Protein AF-A0A0Q7WE38-F1 (afdb_monomer)

Structure (mmCIF, N/CA/C/O backbone):
data_AF-A0A0Q7WE38-F1
#
_entry.id   AF-A0A0Q7WE38-F1
#
loop_
_atom_site.group_PDB
_atom_site.id
_atom_site.type_symbol
_atom_site.label_atom_id
_atom_site.label_alt_id
_atom_site.label_comp_id
_atom_site.label_asym_id
_atom_site.label_entity_id
_atom_site.label_seq_id
_atom_site.pdbx_PDB_ins_code
_atom_site.Cartn_x
_atom_site.Cartn_y
_atom_site.Cartn_z
_atom_site.occupancy
_atom_site.B_iso_or_equiv
_atom_site.auth_seq_id
_atom_site.auth_comp_id
_atom_site.auth_asym_id
_atom_site.auth_atom_id
_atom_site.pdbx_PDB_model_num
ATOM 1 N N . MET A 1 1 ? -11.292 15.212 -35.150 1.00 56.31 1 MET A N 1
ATOM 2 C CA . MET A 1 1 ? -10.177 14.355 -34.680 1.00 56.31 1 MET A CA 1
ATOM 3 C C . MET A 1 1 ? -9.883 14.511 -33.182 1.00 56.31 1 MET A C 1
ATOM 5 O O . MET A 1 1 ? -9.471 13.535 -32.573 1.00 56.31 1 MET A O 1
ATOM 9 N N . GLU A 1 2 ? -10.177 15.654 -32.550 1.00 58.28 2 GLU A N 1
ATOM 10 C CA . GLU A 1 2 ? -9.870 15.908 -31.124 1.00 58.28 2 GLU A CA 1
ATOM 11 C C . GLU A 1 2 ? -10.566 14.972 -30.113 1.00 58.28 2 GLU A C 1
ATOM 13 O O . GLU A 1 2 ? -9.962 14.587 -29.112 1.00 58.28 2 GLU A O 1
ATOM 18 N N . GLY A 1 3 ? -11.802 14.534 -30.377 1.00 64.12 3 GLY A N 1
ATOM 19 C CA . GLY A 1 3 ? -12.529 13.629 -29.471 1.00 64.12 3 GLY A CA 1
ATOM 20 C C . GLY A 1 3 ? -11.894 12.237 -29.333 1.00 64.12 3 GLY A C 1
ATOM 21 O O . GLY A 1 3 ? -11.953 11.627 -28.267 1.00 64.12 3 GLY A O 1
ATOM 22 N N . PHE A 1 4 ? -11.220 11.752 -30.381 1.00 69.38 4 PHE A N 1
ATOM 23 C CA . PHE A 1 4 ? -10.562 10.443 -30.365 1.00 69.38 4 PHE A CA 1
ATOM 24 C C . PHE A 1 4 ? -9.266 10.479 -29.543 1.00 69.38 4 PHE A C 1
ATOM 26 O O . PHE A 1 4 ? -8.984 9.565 -28.769 1.00 69.38 4 PHE A O 1
ATOM 33 N N . GLU A 1 5 ? -8.509 11.575 -29.631 1.00 72.88 5 GLU A N 1
ATOM 34 C CA . GLU A 1 5 ? -7.311 11.782 -28.813 1.00 72.88 5 GLU A CA 1
ATOM 35 C C . GLU A 1 5 ? -7.632 11.992 -27.330 1.00 72.88 5 GLU A C 1
ATOM 37 O O . GLU A 1 5 ? -6.877 11.547 -26.459 1.00 72.88 5 GLU A O 1
ATOM 42 N N . GLN A 1 6 ? -8.744 12.667 -27.027 1.00 71.44 6 GLN A N 1
ATOM 43 C CA . GLN A 1 6 ? -9.239 12.815 -25.657 1.00 71.44 6 GLN A CA 1
ATOM 44 C C . GLN A 1 6 ? -9.708 11.466 -25.093 1.00 71.44 6 GLN A C 1
ATOM 46 O O . GLN A 1 6 ? -9.318 11.103 -23.980 1.00 71.44 6 GLN A O 1
ATOM 51 N N . GLY A 1 7 ? -10.444 10.673 -25.880 1.00 71.62 7 GLY A N 1
ATOM 52 C CA . GLY A 1 7 ? -10.849 9.315 -25.505 1.00 71.62 7 GLY A CA 1
ATOM 53 C C . GLY A 1 7 ? -9.656 8.383 -25.263 1.00 71.62 7 GLY A C 1
ATOM 54 O O . GLY A 1 7 ? -9.593 7.695 -24.242 1.00 71.62 7 GLY A O 1
ATOM 55 N N . ALA A 1 8 ? -8.646 8.422 -26.136 1.00 76.75 8 ALA A N 1
ATOM 56 C CA . ALA A 1 8 ? -7.422 7.635 -25.982 1.00 76.75 8 ALA A CA 1
ATOM 57 C C . ALA A 1 8 ? -6.604 8.034 -24.740 1.00 76.75 8 ALA A C 1
ATOM 59 O O . ALA A 1 8 ? -5.952 7.182 -24.127 1.00 76.75 8 ALA A O 1
ATOM 60 N N . ARG A 1 9 ? -6.625 9.318 -24.354 1.00 77.38 9 ARG A N 1
ATOM 61 C CA . ARG A 1 9 ? -6.000 9.808 -23.114 1.00 77.38 9 ARG A CA 1
ATOM 62 C C . ARG A 1 9 ? -6.748 9.329 -21.873 1.00 77.38 9 ARG A C 1
ATOM 64 O O . ARG A 1 9 ? -6.110 8.797 -20.967 1.00 77.38 9 ARG A O 1
ATOM 71 N N . GLN A 1 10 ? -8.076 9.444 -21.847 1.00 81.19 10 GLN A N 1
ATOM 72 C CA . GLN A 1 10 ? -8.887 8.965 -20.721 1.00 81.19 10 GLN A CA 1
ATOM 73 C C . GLN A 1 10 ? -8.762 7.452 -20.521 1.00 81.19 10 GLN A C 1
ATOM 75 O O . GLN A 1 10 ? -8.602 6.989 -19.391 1.00 81.19 10 GLN A O 1
ATOM 80 N N . PHE A 1 11 ? -8.765 6.677 -21.608 1.00 76.88 11 PHE A N 1
ATOM 81 C CA . PHE A 1 11 ? -8.586 5.229 -21.533 1.00 76.88 11 PHE A CA 1
ATOM 82 C C . PHE A 1 11 ? -7.217 4.850 -20.954 1.00 76.88 11 PHE A C 1
ATOM 84 O O . PHE A 1 11 ? -7.139 4.020 -20.047 1.00 76.88 11 PHE A O 1
ATOM 91 N N . ARG A 1 12 ? -6.139 5.497 -21.423 1.00 75.81 12 ARG A N 1
ATOM 92 C CA . ARG A 1 12 ? -4.787 5.293 -20.879 1.00 75.81 12 ARG A CA 1
ATOM 93 C C . ARG A 1 12 ? -4.700 5.662 -19.402 1.00 75.81 12 ARG A C 1
ATOM 95 O O . ARG A 1 12 ? -4.143 4.887 -18.634 1.00 75.81 12 ARG A O 1
ATOM 102 N N . ALA A 1 13 ? -5.288 6.786 -18.995 1.00 78.19 13 ALA A N 1
ATOM 103 C CA . ALA A 1 13 ? -5.314 7.200 -17.594 1.00 78.19 13 ALA A CA 1
ATOM 104 C C . ALA A 1 13 ? -6.050 6.178 -16.711 1.00 78.19 13 ALA A C 1
ATOM 106 O O . ALA A 1 13 ? -5.547 5.793 -15.657 1.00 78.19 13 ALA A O 1
ATOM 107 N N . ARG A 1 14 ? -7.201 5.670 -17.170 1.00 77.94 14 ARG A N 1
ATOM 108 C CA . ARG A 1 14 ? -7.958 4.630 -16.462 1.00 77.94 14 ARG A CA 1
ATOM 109 C C . ARG A 1 14 ? -7.176 3.321 -16.361 1.00 77.94 14 ARG A C 1
ATOM 111 O O . ARG A 1 14 ? -7.110 2.738 -15.284 1.00 77.94 14 ARG A O 1
ATOM 118 N N . LYS A 1 15 ? -6.551 2.875 -17.454 1.00 81.00 15 LYS A N 1
ATOM 119 C CA . LYS A 1 15 ? -5.720 1.663 -17.454 1.00 81.00 15 LYS A CA 1
ATOM 120 C C . LYS A 1 15 ? -4.505 1.795 -16.546 1.00 81.00 15 LYS A C 1
ATOM 122 O O . LYS A 1 15 ? -4.183 0.851 -15.832 1.00 81.00 15 LYS A O 1
ATOM 127 N N . GLN A 1 16 ? -3.878 2.966 -16.525 1.00 74.44 16 GLN A N 1
ATOM 128 C CA . GLN A 1 16 ? -2.775 3.251 -15.616 1.00 74.44 16 GLN A CA 1
ATOM 129 C C . GLN A 1 16 ? -3.235 3.186 -14.154 1.00 74.44 16 GLN A C 1
ATOM 131 O O . GLN A 1 16 ? -2.600 2.510 -13.352 1.00 74.44 16 GLN A O 1
ATOM 136 N N . ALA A 1 17 ? -4.388 3.778 -13.829 1.00 74.62 17 ALA A N 1
ATOM 137 C CA . ALA A 1 17 ? -4.962 3.710 -12.487 1.00 74.62 17 ALA A CA 1
ATOM 138 C C . ALA A 1 17 ? -5.308 2.269 -12.057 1.00 74.62 17 ALA A C 1
ATOM 140 O O . ALA A 1 17 ? -5.068 1.901 -10.908 1.00 74.62 17 ALA A O 1
ATOM 141 N N . GLU A 1 18 ? -5.833 1.438 -12.966 1.00 75.00 18 GLU A N 1
ATOM 142 C CA . GLU A 1 18 ? -6.093 0.010 -12.716 1.00 75.00 18 GLU A CA 1
ATOM 143 C C . GLU A 1 18 ? -4.793 -0.757 -12.418 1.00 75.00 18 GLU A C 1
ATOM 145 O O . GLU A 1 18 ? -4.726 -1.521 -11.451 1.00 75.00 18 GLU A O 1
ATOM 150 N N . ILE A 1 19 ? -3.740 -0.521 -13.207 1.00 76.81 19 ILE A N 1
ATOM 151 C CA . ILE A 1 19 ? -2.422 -1.141 -13.014 1.00 76.81 19 ILE A CA 1
ATOM 152 C C . ILE A 1 19 ? -1.798 -0.695 -11.688 1.00 76.81 19 ILE A C 1
ATOM 154 O O . ILE A 1 19 ? -1.273 -1.525 -10.945 1.00 76.81 19 ILE A O 1
ATOM 158 N N . ASP A 1 20 ? -1.867 0.595 -11.368 1.00 71.75 20 ASP A N 1
ATOM 159 C CA . ASP A 1 20 ? -1.308 1.135 -10.131 1.00 71.75 20 ASP A CA 1
ATOM 160 C C . ASP A 1 20 ? -2.060 0.610 -8.907 1.00 71.75 20 ASP A C 1
ATOM 162 O O . ASP A 1 20 ? -1.433 0.219 -7.923 1.00 71.75 20 ASP A O 1
ATOM 166 N N . HIS A 1 21 ? -3.386 0.479 -8.991 1.00 73.31 21 HIS A N 1
ATOM 167 C CA . HIS A 1 21 ? -4.188 -0.162 -7.951 1.00 73.31 21 HIS A CA 1
ATOM 168 C C . HIS A 1 21 ? -3.763 -1.623 -7.736 1.00 73.31 21 HIS A C 1
ATOM 170 O O . HIS A 1 21 ? -3.524 -2.036 -6.599 1.00 73.31 21 HIS A O 1
ATOM 176 N N . ALA A 1 22 ? -3.624 -2.407 -8.809 1.00 72.56 22 ALA A N 1
ATOM 177 C CA . ALA A 1 22 ? -3.200 -3.803 -8.716 1.00 72.56 22 ALA A CA 1
ATOM 178 C C . ALA A 1 22 ? -1.791 -3.935 -8.108 1.00 72.56 22 ALA A C 1
ATOM 180 O O . ALA A 1 22 ? -1.566 -4.770 -7.230 1.00 72.56 22 ALA A O 1
ATOM 181 N N . ARG A 1 23 ? -0.856 -3.063 -8.510 1.00 72.12 23 ARG A N 1
ATOM 182 C CA . ARG A 1 23 ? 0.503 -2.992 -7.950 1.00 72.12 23 ARG A CA 1
ATOM 183 C C . ARG A 1 23 ? 0.500 -2.635 -6.467 1.00 72.12 23 ARG A C 1
ATOM 185 O O . ARG A 1 23 ? 1.237 -3.254 -5.706 1.00 72.12 23 ARG A O 1
ATOM 192 N N . GLN A 1 24 ? -0.330 -1.681 -6.047 1.00 67.25 24 GLN A N 1
ATOM 193 C CA . GLN A 1 24 ? -0.473 -1.299 -4.639 1.00 67.25 24 GLN A CA 1
ATOM 194 C C . GLN A 1 24 ? -0.984 -2.464 -3.787 1.00 67.25 24 GLN A C 1
ATOM 196 O O . GLN A 1 24 ? -0.404 -2.743 -2.737 1.00 67.25 24 GLN A O 1
ATOM 201 N N . MET A 1 25 ? -2.013 -3.186 -4.249 1.00 71.00 25 MET A N 1
ATOM 202 C CA . MET A 1 25 ? -2.515 -4.371 -3.540 1.00 71.00 25 MET A CA 1
ATOM 203 C C . MET A 1 25 ? -1.453 -5.468 -3.443 1.00 71.00 25 MET A C 1
ATOM 205 O O . MET A 1 25 ? -1.222 -6.010 -2.363 1.00 71.00 25 MET A O 1
ATOM 209 N N . ALA A 1 26 ? -0.759 -5.757 -4.548 1.00 66.19 26 ALA A N 1
ATOM 210 C CA . ALA A 1 26 ? 0.313 -6.745 -4.567 1.00 66.19 26 ALA A CA 1
ATOM 211 C C . ALA A 1 26 ? 1.461 -6.348 -3.629 1.00 66.19 26 ALA A C 1
ATOM 213 O O . ALA A 1 26 ? 1.931 -7.173 -2.852 1.00 66.19 26 ALA A O 1
ATOM 214 N N . ALA A 1 27 ? 1.882 -5.083 -3.631 1.00 64.50 27 ALA A N 1
ATOM 215 C CA . ALA A 1 27 ? 2.932 -4.598 -2.743 1.00 64.50 27 ALA A CA 1
ATOM 216 C C . ALA A 1 27 ? 2.525 -4.657 -1.268 1.00 64.50 27 ALA A C 1
ATOM 218 O O . ALA A 1 27 ? 3.338 -5.043 -0.431 1.00 64.50 27 ALA A O 1
ATOM 219 N N . MET A 1 28 ? 1.276 -4.323 -0.936 1.00 64.00 28 MET A N 1
ATOM 220 C CA . MET A 1 28 ? 0.766 -4.439 0.431 1.00 64.00 28 MET A CA 1
ATOM 221 C C . MET A 1 28 ? 0.746 -5.901 0.899 1.00 64.00 28 MET A C 1
ATOM 223 O O . MET A 1 28 ? 1.238 -6.210 1.989 1.00 64.00 28 MET A O 1
ATOM 227 N N . SER A 1 29 ? 0.274 -6.807 0.041 1.00 68.56 29 SER A N 1
ATOM 228 C CA . SER A 1 29 ? 0.276 -8.245 0.308 1.00 68.56 29 SER A CA 1
ATOM 229 C C . SER A 1 29 ? 1.701 -8.786 0.465 1.00 68.56 29 SER A C 1
ATOM 231 O O . SER A 1 29 ? 2.001 -9.461 1.443 1.00 68.56 29 SER A O 1
ATOM 233 N N . LEU A 1 30 ? 2.617 -8.453 -0.446 1.00 56.78 30 LEU A N 1
ATOM 234 C CA . LEU A 1 30 ? 3.983 -8.989 -0.459 1.00 56.78 30 LEU A CA 1
ATOM 235 C C . LEU A 1 30 ? 4.879 -8.389 0.633 1.00 56.78 30 LEU A C 1
ATOM 237 O O . LEU A 1 30 ? 5.704 -9.089 1.214 1.00 56.78 30 LEU A O 1
ATOM 241 N N . ALA A 1 31 ? 4.750 -7.093 0.921 1.00 62.06 31 ALA A N 1
ATOM 242 C CA . ALA A 1 31 ? 5.632 -6.408 1.864 1.00 62.06 31 ALA A CA 1
ATOM 243 C C . ALA A 1 31 ? 5.115 -6.437 3.307 1.00 62.06 31 ALA A C 1
ATOM 245 O O . ALA A 1 31 ? 5.913 -6.348 4.244 1.00 62.06 31 ALA A O 1
ATOM 246 N N . CYS A 1 32 ? 3.797 -6.528 3.499 1.00 59.94 32 CYS A N 1
ATOM 247 C CA . CYS A 1 32 ? 3.180 -6.486 4.823 1.00 59.94 32 CYS A CA 1
ATOM 248 C C . CYS A 1 32 ? 2.359 -7.733 5.170 1.00 59.94 32 CYS A C 1
ATOM 250 O O . CYS A 1 32 ? 2.052 -7.900 6.352 1.00 59.94 32 CYS A O 1
ATOM 252 N N . GLY A 1 33 ? 2.038 -8.600 4.202 1.00 63.47 33 GLY A N 1
ATOM 253 C CA . GLY A 1 33 ? 1.124 -9.729 4.406 1.00 63.47 33 GLY A CA 1
ATOM 254 C C . GLY A 1 33 ? -0.318 -9.281 4.647 1.00 63.47 33 GLY A C 1
ATOM 255 O O . GLY A 1 33 ? -1.049 -9.967 5.353 1.00 63.47 33 GLY A O 1
ATOM 256 N N . LEU A 1 34 ? -0.698 -8.091 4.164 1.00 65.94 34 LEU A N 1
ATOM 257 C CA . LEU A 1 34 ? -1.987 -7.465 4.460 1.00 65.94 34 LEU A CA 1
ATOM 258 C C . LEU A 1 34 ? -2.802 -7.272 3.181 1.00 65.94 34 LEU A C 1
ATOM 260 O O . LEU A 1 34 ? -2.296 -6.741 2.194 1.00 65.94 34 LEU A O 1
ATOM 264 N N . ASP A 1 35 ? -4.075 -7.656 3.237 1.00 67.62 35 ASP A N 1
ATOM 265 C CA . ASP A 1 35 ? -5.068 -7.344 2.210 1.00 67.62 35 ASP A CA 1
ATOM 266 C C . ASP A 1 35 ? -5.669 -5.954 2.472 1.00 67.62 35 ASP A C 1
ATOM 268 O O . ASP A 1 35 ? -6.239 -5.698 3.536 1.00 67.62 35 ASP A O 1
ATOM 272 N N . MET A 1 36 ? -5.569 -5.056 1.489 1.00 63.44 36 MET A N 1
ATOM 273 C CA . MET A 1 36 ? -6.129 -3.704 1.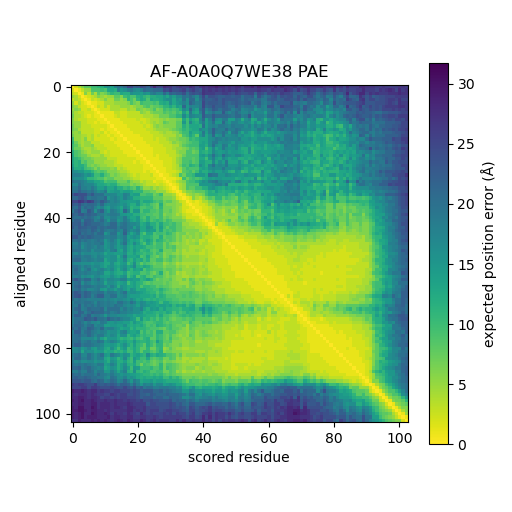561 1.00 63.44 36 MET A CA 1
ATOM 274 C C . MET A 1 36 ? -7.636 -3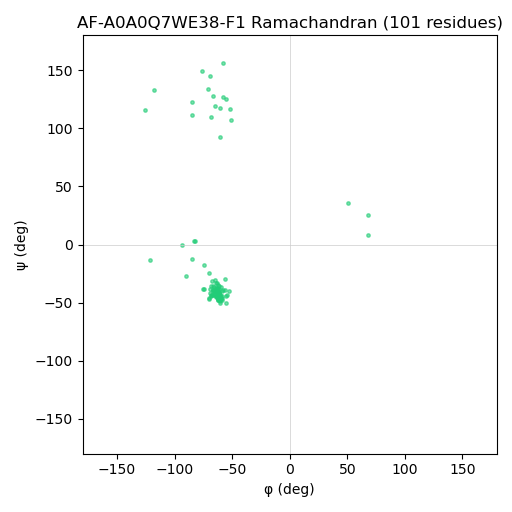.737 1.847 1.00 63.44 36 MET A C 1
ATOM 276 O O . MET A 1 36 ? -8.128 -2.952 2.657 1.00 63.44 36 MET A O 1
ATOM 280 N N . ALA A 1 37 ? -8.378 -4.675 1.253 1.00 66.12 37 ALA A N 1
ATOM 281 C CA . ALA A 1 37 ? -9.814 -4.794 1.488 1.00 66.12 37 ALA A CA 1
ATOM 282 C C . ALA A 1 37 ? -10.131 -5.241 2.925 1.00 66.12 37 ALA A C 1
ATOM 284 O O . ALA A 1 37 ? -11.154 -4.848 3.486 1.00 66.12 37 ALA A O 1
ATOM 285 N N . ALA A 1 38 ? -9.264 -6.043 3.546 1.00 68.88 38 ALA A N 1
ATOM 286 C CA . ALA A 1 38 ? -9.379 -6.393 4.959 1.00 68.88 38 ALA A CA 1
ATOM 287 C C . ALA A 1 38 ? -9.074 -5.186 5.861 1.00 68.88 38 ALA A C 1
ATOM 289 O O . ALA A 1 38 ? -9.863 -4.866 6.744 1.00 68.88 38 ALA A O 1
ATOM 290 N N . VAL A 1 39 ? -8.000 -4.440 5.583 1.00 68.19 39 VAL A N 1
ATOM 291 C CA . VAL A 1 39 ? -7.609 -3.261 6.381 1.00 68.19 39 VAL A CA 1
ATOM 292 C C . VAL A 1 39 ? -8.658 -2.146 6.344 1.00 68.19 39 VAL A C 1
ATOM 294 O O . VAL A 1 39 ? -8.838 -1.436 7.331 1.00 68.19 39 VAL A O 1
ATOM 297 N N . LEU A 1 40 ? -9.366 -1.978 5.226 1.00 68.38 40 LEU A N 1
ATOM 298 C CA . LEU A 1 40 ? -10.438 -0.983 5.114 1.00 68.38 40 LEU A CA 1
ATOM 299 C C . LEU A 1 40 ? -11.683 -1.327 5.939 1.00 68.38 40 LEU A C 1
ATOM 301 O O . LEU A 1 40 ? -12.419 -0.415 6.308 1.00 68.38 40 LEU A O 1
ATOM 305 N N . ARG A 1 41 ? -11.905 -2.612 6.232 1.00 74.81 41 ARG A N 1
ATOM 306 C CA . ARG A 1 41 ? -13.032 -3.099 7.043 1.00 74.81 41 ARG A CA 1
ATOM 307 C C . ARG A 1 41 ? -12.755 -3.053 8.547 1.00 74.81 41 ARG A C 1
ATOM 309 O O . ARG A 1 41 ? -13.681 -3.200 9.337 1.00 74.81 41 ARG A O 1
ATOM 316 N N . GLU A 1 42 ? -11.504 -2.839 8.941 1.00 73.19 42 GLU A N 1
ATOM 317 C CA . GLU A 1 42 ? -11.090 -2.788 10.341 1.00 73.19 42 GLU A CA 1
ATOM 318 C C . GLU A 1 42 ? -11.488 -1.466 11.035 1.00 73.19 42 GLU A C 1
ATOM 320 O O . GLU A 1 42 ? -11.480 -0.401 10.403 1.00 73.19 42 GLU A O 1
ATOM 325 N N . PRO A 1 43 ? -11.758 -1.485 12.355 1.00 75.50 43 PRO A N 1
ATOM 326 C CA . PRO A 1 43 ? -11.980 -0.278 13.149 1.00 75.50 43 PRO A CA 1
ATOM 327 C C . PRO A 1 43 ? -10.787 0.690 13.105 1.00 75.50 43 PRO A C 1
ATOM 329 O O . PRO A 1 43 ? -9.635 0.292 12.906 1.00 75.50 43 PRO A O 1
ATOM 332 N N . ALA A 1 44 ? -11.044 1.977 13.359 1.00 71.31 44 ALA A N 1
ATOM 333 C CA . ALA A 1 44 ? -10.032 3.037 13.29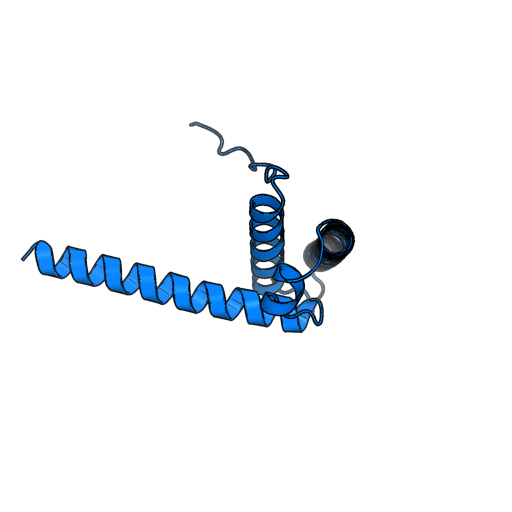4 1.00 71.31 44 ALA A CA 1
ATOM 334 C C . ALA A 1 44 ? -8.770 2.739 14.137 1.00 71.31 44 ALA A C 1
ATOM 336 O O . ALA A 1 44 ? -7.650 2.951 13.673 1.00 71.31 44 ALA A O 1
ATOM 337 N N . GLU A 1 45 ? -8.921 2.165 15.332 1.00 74.38 45 GLU A N 1
ATOM 338 C CA . GLU A 1 45 ? -7.793 1.801 16.203 1.00 74.38 45 GLU A CA 1
ATOM 339 C C . GLU A 1 45 ? -6.894 0.701 15.613 1.00 74.38 45 GLU A C 1
ATOM 341 O O . GLU A 1 45 ? -5.662 0.779 15.690 1.00 74.38 45 GLU A O 1
ATOM 346 N N . SER A 1 46 ? -7.491 -0.313 14.978 1.00 73.94 46 SER A N 1
ATOM 347 C CA . SER A 1 46 ? -6.758 -1.355 14.248 1.00 73.94 46 SER A CA 1
ATOM 348 C C . SER A 1 46 ? -5.983 -0.759 13.070 1.00 73.94 46 SER A C 1
ATOM 350 O O . SER A 1 46 ? -4.829 -1.129 12.830 1.00 73.94 46 SER A O 1
ATOM 352 N N . ARG A 1 47 ? -6.564 0.234 12.386 1.00 74.88 47 ARG A N 1
ATOM 353 C CA . ARG A 1 47 ? -5.932 0.925 11.251 1.00 74.88 47 ARG A CA 1
ATOM 354 C C . ARG A 1 47 ? -4.709 1.741 11.675 1.00 74.88 47 ARG A C 1
ATOM 356 O O . ARG A 1 47 ? -3.702 1.712 10.970 1.00 74.88 47 ARG A O 1
ATOM 363 N N . ILE A 1 48 ? -4.718 2.363 12.858 1.00 78.94 48 ILE A N 1
ATOM 364 C CA . ILE A 1 48 ? -3.541 3.070 13.406 1.00 78.94 48 ILE A CA 1
ATOM 365 C C . ILE A 1 48 ? -2.356 2.114 13.624 1.00 78.94 48 ILE A C 1
ATOM 367 O O . ILE A 1 48 ? -1.211 2.452 13.309 1.00 78.94 48 ILE A O 1
ATOM 371 N N . ARG A 1 49 ? -2.598 0.895 14.129 1.00 81.88 49 ARG A N 1
ATOM 372 C CA . ARG A 1 49 ? -1.528 -0.109 14.298 1.00 81.88 49 ARG A CA 1
ATOM 373 C C . ARG A 1 49 ? -0.921 -0.518 12.955 1.00 81.88 49 ARG A C 1
ATOM 375 O O . ARG A 1 49 ? 0.295 -0.690 12.852 1.00 81.88 49 ARG A O 1
ATOM 382 N N . ILE A 1 50 ? -1.759 -0.632 11.928 1.00 79.81 50 ILE A N 1
ATOM 383 C CA . ILE A 1 50 ? -1.344 -0.976 10.566 1.00 79.81 50 ILE A CA 1
ATOM 384 C C . ILE A 1 50 ? -0.528 0.159 9.934 1.00 79.81 50 ILE A C 1
ATOM 386 O O . ILE A 1 50 ? 0.537 -0.111 9.379 1.00 79.81 50 ILE A O 1
ATOM 390 N N . LEU A 1 51 ? -0.950 1.417 10.101 1.00 82.19 51 LEU A N 1
ATOM 391 C CA . LEU A 1 51 ? -0.197 2.603 9.669 1.00 82.19 51 LEU A CA 1
ATOM 392 C C . LEU A 1 51 ? 1.223 2.618 10.257 1.00 82.19 51 LEU A C 1
ATOM 394 O O . LEU A 1 51 ? 2.202 2.698 9.517 1.00 82.19 51 LEU A O 1
ATOM 398 N N . ARG A 1 52 ? 1.358 2.421 11.575 1.00 84.81 52 ARG A N 1
ATOM 399 C CA . ARG A 1 52 ? 2.673 2.356 12.244 1.00 84.81 52 ARG A CA 1
ATOM 400 C C . ARG A 1 52 ? 3.538 1.201 11.738 1.00 84.81 52 ARG A C 1
ATOM 402 O O . ARG A 1 52 ? 4.763 1.313 11.666 1.00 84.81 52 ARG A O 1
ATOM 409 N N . ARG A 1 53 ? 2.927 0.059 11.404 1.00 84.19 53 ARG A N 1
ATOM 410 C CA . ARG A 1 53 ? 3.648 -1.083 10.823 1.00 84.19 53 ARG A CA 1
ATOM 411 C C . ARG A 1 53 ? 4.169 -0.745 9.425 1.00 84.19 53 ARG A C 1
ATOM 413 O O . ARG A 1 53 ? 5.328 -1.053 9.149 1.00 84.19 53 ARG A O 1
ATOM 420 N N . LEU A 1 54 ? 3.357 -0.094 8.590 1.00 84.12 54 LEU A N 1
ATOM 421 C CA . LEU A 1 54 ? 3.742 0.362 7.251 1.00 84.12 54 LEU A CA 1
ATOM 422 C C . LEU A 1 54 ? 4.912 1.348 7.301 1.00 84.12 54 LEU A C 1
ATOM 424 O O . LEU A 1 54 ? 5.897 1.144 6.597 1.00 84.12 54 LEU A O 1
ATOM 428 N N . GLU A 1 55 ? 4.865 2.341 8.190 1.00 87.88 55 GLU A N 1
ATOM 429 C CA . GLU A 1 55 ? 5.954 3.313 8.380 1.00 87.88 55 GLU A CA 1
ATOM 430 C C . GLU A 1 55 ? 7.293 2.625 8.687 1.00 87.88 55 GLU A C 1
ATOM 432 O O . GLU A 1 55 ? 8.313 2.922 8.064 1.00 87.88 55 GLU A O 1
ATOM 437 N N . ARG A 1 56 ? 7.294 1.623 9.577 1.00 89.38 56 ARG A N 1
ATOM 438 C CA . ARG A 1 56 ? 8.504 0.844 9.896 1.00 89.38 56 ARG A CA 1
ATOM 439 C C . ARG A 1 56 ? 9.011 0.021 8.712 1.00 89.38 56 ARG A C 1
ATOM 441 O O . ARG A 1 56 ? 10.217 -0.160 8.569 1.00 89.38 56 ARG A O 1
ATOM 448 N N . VAL A 1 57 ? 8.116 -0.530 7.889 1.00 86.31 57 VAL A N 1
ATOM 449 C CA . VAL A 1 57 ? 8.508 -1.290 6.689 1.00 86.31 57 VAL A CA 1
ATOM 450 C C . VAL A 1 57 ? 9.133 -0.353 5.656 1.00 86.31 57 VAL A C 1
ATOM 452 O O . VAL A 1 57 ? 10.194 -0.680 5.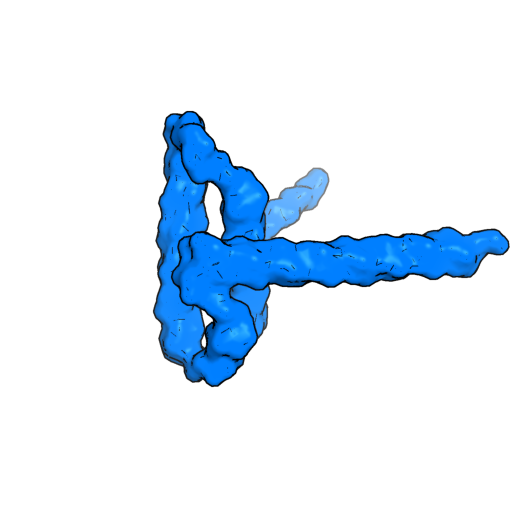129 1.00 86.31 57 VAL A O 1
ATOM 455 N N . ILE A 1 58 ? 8.529 0.815 5.425 1.00 87.50 58 ILE A N 1
ATOM 456 C CA . ILE A 1 58 ? 9.049 1.848 4.520 1.00 87.50 58 ILE A CA 1
ATOM 457 C C . ILE A 1 58 ? 10.435 2.302 4.966 1.00 87.50 58 ILE A C 1
ATOM 459 O O . ILE A 1 58 ? 11.344 2.363 4.141 1.00 87.50 58 ILE A O 1
ATOM 463 N N . GLU A 1 59 ? 10.618 2.564 6.262 1.00 90.94 59 GLU A N 1
ATOM 464 C CA . GLU A 1 59 ? 11.911 3.004 6.785 1.00 90.94 59 GLU A CA 1
ATOM 465 C C . GLU A 1 59 ? 12.982 1.921 6.638 1.00 90.94 59 GLU A C 1
ATOM 467 O O . GLU A 1 59 ? 14.090 2.200 6.182 1.00 90.94 59 GLU A O 1
ATOM 472 N N . ARG A 1 60 ? 12.650 0.654 6.922 1.00 88.12 60 ARG A N 1
ATOM 473 C CA . ARG A 1 60 ? 13.566 -0.465 6.645 1.00 88.12 60 ARG A CA 1
ATOM 474 C C . ARG A 1 60 ? 13.954 -0.530 5.174 1.00 88.12 60 ARG A C 1
ATOM 476 O O . ARG A 1 60 ? 15.108 -0.816 4.864 1.00 88.12 60 ARG A O 1
ATOM 483 N N . GLU A 1 61 ? 13.013 -0.266 4.279 1.00 87.81 61 GLU A N 1
ATOM 484 C CA . GLU A 1 61 ? 13.278 -0.267 2.846 1.00 87.81 61 GLU A CA 1
ATOM 485 C C . GLU A 1 61 ? 14.175 0.893 2.420 1.00 87.81 61 GLU A C 1
ATOM 487 O O . GLU A 1 61 ? 15.137 0.695 1.679 1.00 87.81 61 GLU A O 1
ATOM 492 N N . ARG A 1 62 ? 13.937 2.082 2.975 1.00 89.50 62 ARG A N 1
ATOM 493 C CA . ARG A 1 62 ? 14.785 3.260 2.784 1.00 89.50 62 ARG A CA 1
ATOM 494 C C . ARG A 1 62 ? 16.220 2.995 3.250 1.00 89.50 62 ARG A C 1
ATOM 496 O O . ARG A 1 62 ? 17.165 3.300 2.526 1.00 89.50 62 ARG A O 1
ATOM 503 N N . LEU A 1 63 ? 16.390 2.365 4.415 1.00 91.50 63 LEU A N 1
ATOM 504 C CA . LEU A 1 63 ? 17.702 1.998 4.960 1.00 91.50 63 LEU A CA 1
ATOM 505 C C . LEU A 1 63 ? 18.440 0.977 4.084 1.00 91.50 63 LEU A C 1
ATOM 507 O O . LEU A 1 63 ? 19.656 1.088 3.919 1.00 91.50 63 LEU A O 1
ATOM 511 N N . LYS A 1 64 ? 17.732 0.011 3.483 1.00 89.19 64 LYS A N 1
ATOM 512 C CA . LYS A 1 64 ? 18.330 -0.898 2.488 1.00 89.19 64 LYS A CA 1
ATOM 513 C C . LYS A 1 64 ? 18.835 -0.131 1.267 1.00 89.19 64 LYS A C 1
ATOM 515 O O . LYS A 1 64 ? 19.951 -0.396 0.826 1.00 89.19 64 LYS A O 1
ATOM 520 N N . GLY A 1 65 ? 18.057 0.835 0.773 1.00 87.94 65 GLY A N 1
ATOM 521 C CA . GLY A 1 65 ? 18.453 1.706 -0.336 1.00 87.94 65 GLY A CA 1
ATOM 522 C C . GLY A 1 65 ? 19.698 2.531 -0.015 1.00 87.94 65 GLY A C 1
ATOM 523 O O . GLY A 1 65 ? 20.655 2.524 -0.786 1.00 87.94 65 GLY A O 1
ATOM 524 N N . MET A 1 66 ? 19.748 3.150 1.171 1.00 89.62 66 MET A N 1
ATOM 525 C CA . MET A 1 66 ? 20.927 3.900 1.633 1.00 89.62 66 MET A CA 1
ATOM 526 C C . MET A 1 66 ? 22.184 3.031 1.734 1.00 89.62 66 MET A C 1
ATOM 528 O O . MET A 1 66 ? 23.280 3.487 1.427 1.00 89.62 66 MET A O 1
ATOM 532 N N . ARG A 1 67 ? 22.033 1.769 2.149 1.00 91.94 67 ARG A N 1
ATOM 533 C CA . ARG A 1 67 ? 23.135 0.801 2.255 1.00 91.94 67 ARG A CA 1
ATOM 534 C C . ARG A 1 67 ? 23.472 0.111 0.930 1.00 91.94 67 ARG A C 1
ATOM 536 O O . ARG A 1 67 ? 24.323 -0.771 0.931 1.00 91.94 67 ARG A O 1
ATOM 543 N N . ARG A 1 68 ? 22.803 0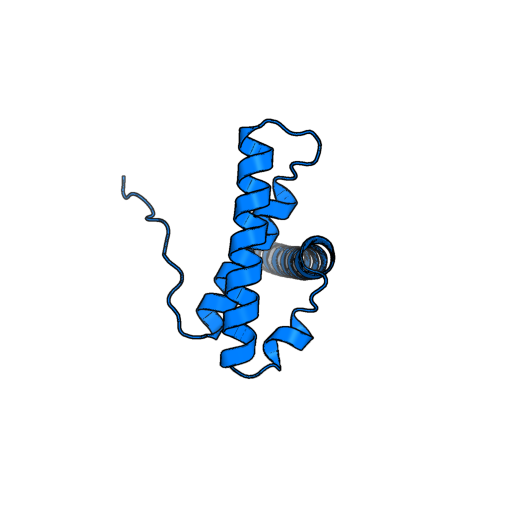.473 -0.176 1.00 88.31 68 ARG A N 1
ATOM 544 C CA . ARG A 1 68 ? 22.926 -0.181 -1.496 1.00 88.31 68 ARG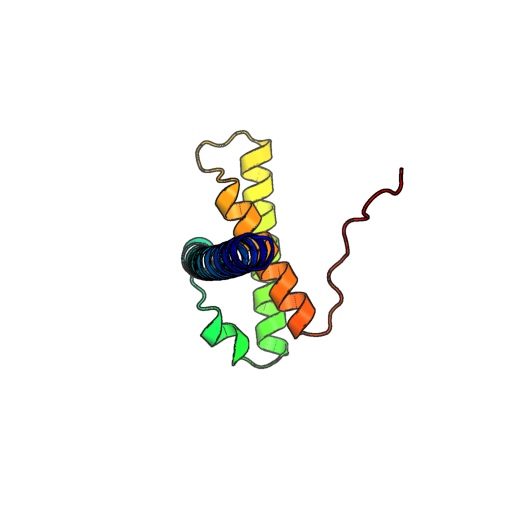 A CA 1
ATOM 545 C C . ARG A 1 68 ? 22.762 -1.703 -1.399 1.00 88.31 68 ARG A C 1
ATOM 547 O O . ARG A 1 68 ? 23.432 -2.466 -2.087 1.00 88.31 68 ARG A O 1
ATOM 554 N N . HIS A 1 69 ? 21.889 -2.144 -0.496 1.00 86.31 69 HIS A N 1
ATOM 555 C CA . HIS A 1 69 ? 21.651 -3.556 -0.252 1.00 86.31 69 HIS A CA 1
ATOM 556 C C . HIS A 1 69 ? 20.907 -4.161 -1.448 1.00 86.31 69 HIS A C 1
ATOM 558 O O . HIS A 1 69 ? 19.914 -3.599 -1.898 1.00 86.31 69 HIS A O 1
ATOM 564 N N . TRP A 1 70 ? 21.340 -5.326 -1.930 1.00 82.06 70 TRP A N 1
ATOM 565 C CA . TRP A 1 70 ? 20.810 -5.977 -3.140 1.00 82.06 70 TRP A CA 1
ATOM 566 C C . TRP A 1 70 ? 19.289 -6.226 -3.114 1.00 82.06 70 TRP A C 1
ATOM 568 O O . TRP A 1 70 ? 18.636 -6.221 -4.147 1.00 82.06 70 TRP A O 1
ATOM 578 N N . SER A 1 71 ? 18.714 -6.420 -1.923 1.00 79.44 71 SER A N 1
ATOM 579 C CA . SER A 1 71 ? 17.267 -6.614 -1.710 1.00 79.44 71 SER A CA 1
ATOM 580 C C . SER A 1 71 ? 16.451 -5.301 -1.657 1.00 79.44 71 SER A C 1
ATOM 582 O O . SER A 1 71 ? 15.248 -5.333 -1.379 1.00 79.44 71 SER A O 1
ATOM 584 N N . TYR A 1 72 ? 17.081 -4.141 -1.868 1.00 84.69 72 TYR A N 1
ATOM 585 C CA . TYR A 1 72 ? 16.363 -2.878 -2.026 1.00 84.69 72 TYR A CA 1
ATOM 586 C C . TYR A 1 72 ? 15.550 -2.885 -3.319 1.00 84.69 72 TYR A C 1
ATOM 588 O O . TYR A 1 72 ? 16.090 -3.113 -4.398 1.00 84.69 72 TYR A O 1
ATOM 596 N N . ASP A 1 73 ? 14.266 -2.569 -3.201 1.00 82.50 73 ASP A N 1
ATOM 597 C CA . ASP A 1 73 ? 13.380 -2.409 -4.346 1.00 82.50 73 ASP A CA 1
ATOM 598 C C . ASP A 1 73 ? 12.693 -1.034 -4.280 1.00 82.50 73 ASP A C 1
ATOM 600 O O . ASP A 1 73 ? 11.916 -0.737 -3.366 1.00 82.50 73 ASP A O 1
ATOM 604 N N . LEU A 1 74 ? 12.992 -0.180 -5.266 1.00 80.00 74 LEU A N 1
ATOM 605 C C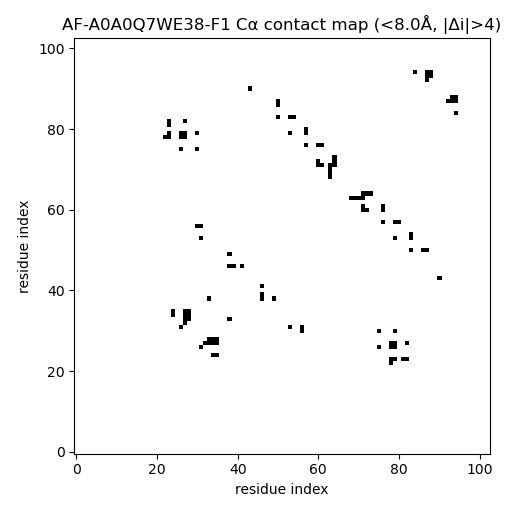A . LEU A 1 74 ? 12.405 1.156 -5.392 1.00 80.00 74 LEU A CA 1
ATOM 606 C C . LEU A 1 74 ? 10.889 1.092 -5.633 1.00 80.00 74 LEU A C 1
ATOM 608 O O . LEU A 1 74 ? 10.144 1.880 -5.052 1.00 80.00 74 LEU A O 1
ATOM 612 N N . ASN A 1 75 ? 10.418 0.146 -6.445 1.00 81.19 75 ASN A N 1
ATOM 613 C CA . ASN A 1 75 ? 8.993 -0.022 -6.727 1.00 81.19 75 ASN A CA 1
ATOM 614 C C . ASN A 1 75 ? 8.247 -0.462 -5.469 1.00 81.19 75 ASN A C 1
ATOM 616 O O . ASN A 1 75 ? 7.163 0.046 -5.184 1.00 81.19 75 ASN A O 1
ATOM 620 N N . ARG A 1 76 ? 8.858 -1.339 -4.664 1.00 77.88 76 ARG A N 1
ATOM 621 C CA . ARG A 1 76 ? 8.335 -1.721 -3.350 1.00 77.88 76 ARG A CA 1
ATOM 622 C C . ARG A 1 76 ? 8.229 -0.518 -2.418 1.00 77.88 76 ARG A C 1
ATOM 624 O O . ARG A 1 76 ? 7.209 -0.367 -1.750 1.00 77.88 76 ARG A O 1
ATOM 631 N N . HIS A 1 77 ? 9.243 0.347 -2.384 1.00 83.88 77 HIS A N 1
ATOM 632 C CA . HIS A 1 77 ? 9.201 1.576 -1.589 1.00 83.88 77 HIS A CA 1
ATOM 633 C C . HIS A 1 77 ? 8.079 2.523 -2.050 1.00 83.88 77 HIS A C 1
ATOM 635 O O . HIS A 1 77 ? 7.293 2.985 -1.222 1.00 83.88 77 HIS A O 1
ATOM 641 N N . ILE A 1 78 ? 7.966 2.770 -3.361 1.00 80.50 78 ILE A N 1
ATOM 642 C CA . ILE A 1 78 ? 6.921 3.626 -3.945 1.00 80.50 78 ILE A CA 1
ATOM 643 C C . ILE A 1 78 ? 5.532 3.083 -3.608 1.00 80.50 78 ILE A C 1
ATOM 645 O O . ILE A 1 78 ? 4.679 3.828 -3.131 1.00 80.50 78 ILE A O 1
ATOM 649 N N . ALA A 1 79 ? 5.309 1.785 -3.803 1.00 78.50 79 ALA A N 1
ATOM 650 C CA . ALA A 1 79 ? 4.009 1.178 -3.564 1.00 78.50 79 ALA A CA 1
ATOM 651 C C . ALA A 1 79 ? 3.623 1.199 -2.074 1.00 78.50 79 ALA A C 1
ATOM 653 O O . ALA A 1 79 ? 2.483 1.517 -1.740 1.00 78.50 79 ALA A O 1
ATOM 654 N N . LEU A 1 80 ? 4.573 0.952 -1.165 1.00 81.88 80 LEU A N 1
ATOM 655 C CA . LEU A 1 80 ? 4.341 1.092 0.276 1.00 81.88 80 LEU A CA 1
ATOM 656 C C . LEU A 1 80 ? 3.981 2.531 0.671 1.00 81.88 80 LEU A C 1
ATOM 658 O O . LEU A 1 80 ? 3.069 2.730 1.474 1.00 81.88 80 LEU A O 1
ATOM 662 N N . LYS A 1 81 ? 4.668 3.529 0.098 1.00 85.88 81 LYS A N 1
ATOM 663 C CA . LYS A 1 81 ? 4.366 4.949 0.327 1.00 85.88 81 LYS A CA 1
ATOM 664 C C . LYS A 1 81 ? 2.955 5.297 -0.150 1.00 85.88 81 LYS A C 1
ATOM 666 O O . LYS A 1 81 ? 2.188 5.871 0.611 1.00 85.88 81 LYS A O 1
ATOM 671 N N . GLN A 1 82 ? 2.585 4.878 -1.361 1.00 82.50 82 GLN A N 1
ATOM 672 C CA . GLN A 1 82 ? 1.245 5.112 -1.912 1.00 82.50 82 GLN A CA 1
ATOM 673 C C . GLN A 1 82 ? 0.136 4.511 -1.034 1.00 82.50 82 GLN A C 1
ATOM 675 O O . GLN A 1 82 ? -0.896 5.144 -0.823 1.00 82.50 82 GLN A O 1
ATOM 680 N N . VAL A 1 83 ? 0.349 3.310 -0.486 1.00 80.62 83 VAL A N 1
ATOM 681 C CA . VAL A 1 83 ? -0.601 2.677 0.446 1.00 80.62 83 VAL A CA 1
ATOM 682 C C . VAL A 1 83 ? -0.702 3.457 1.759 1.00 80.62 83 VAL A C 1
ATOM 684 O O . VAL A 1 83 ? -1.808 3.658 2.260 1.00 80.62 83 VAL A O 1
ATOM 687 N N . LEU A 1 84 ? 0.428 3.912 2.313 1.00 83.75 84 LEU A N 1
ATOM 688 C CA . LEU A 1 84 ? 0.445 4.732 3.527 1.00 83.75 84 LEU A CA 1
ATOM 689 C C . LEU A 1 84 ? -0.334 6.038 3.328 1.00 83.75 84 LEU A C 1
ATOM 691 O O . LEU A 1 84 ? -1.165 6.379 4.168 1.00 83.75 84 LEU A O 1
ATOM 695 N N . ASP A 1 85 ? -0.090 6.732 2.217 1.00 83.81 85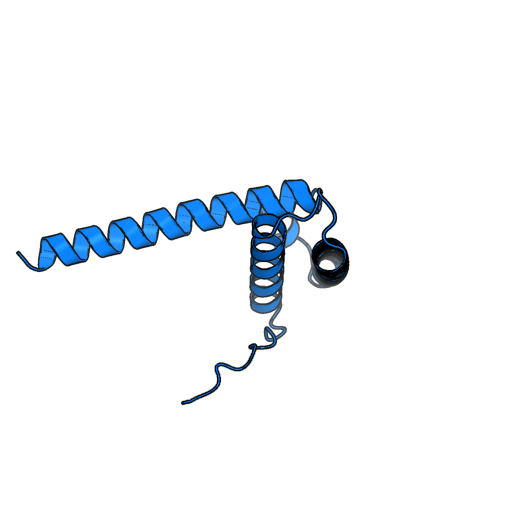 ASP A N 1
ATOM 696 C CA . ASP A 1 85 ? -0.760 7.991 1.884 1.00 83.81 85 ASP A CA 1
ATOM 697 C C . ASP A 1 85 ? -2.274 7.774 1.727 1.00 83.81 85 ASP A C 1
ATOM 699 O O . ASP A 1 85 ? -3.070 8.446 2.380 1.00 83.81 85 ASP A O 1
ATOM 703 N N . ARG A 1 86 ? -2.683 6.734 0.989 1.00 78.12 86 ARG A N 1
ATOM 704 C CA . ARG A 1 86 ? -4.100 6.376 0.818 1.00 78.12 86 ARG A CA 1
ATOM 705 C C . ARG A 1 86 ? -4.791 6.021 2.135 1.00 78.12 86 ARG A C 1
ATOM 707 O O . ARG A 1 86 ? -5.960 6.346 2.334 1.00 78.12 86 ARG A O 1
ATOM 714 N N . LEU A 1 87 ? -4.099 5.332 3.042 1.00 78.00 87 LEU A N 1
ATOM 715 C CA . LEU A 1 87 ? -4.646 5.006 4.357 1.00 78.00 87 LEU A CA 1
ATOM 716 C C . LEU A 1 87 ? -4.794 6.242 5.245 1.00 78.00 87 LEU A C 1
ATOM 718 O O . LEU A 1 87 ? -5.793 6.338 5.956 1.00 78.00 87 LEU A O 1
ATOM 722 N N . ARG A 1 88 ? -3.840 7.176 5.189 1.00 80.75 88 ARG A N 1
ATOM 723 C CA . ARG A 1 88 ? -3.904 8.455 5.908 1.00 80.75 88 ARG A CA 1
ATOM 724 C C . ARG A 1 88 ? -5.118 9.268 5.466 1.00 80.75 88 ARG A C 1
ATOM 726 O O . ARG A 1 88 ? -5.955 9.574 6.316 1.00 80.75 88 ARG A O 1
ATOM 733 N N . ASP A 1 89 ? -5.298 9.439 4.156 1.00 77.69 89 ASP A N 1
ATOM 734 C CA . ASP A 1 89 ? -6.450 10.142 3.572 1.00 77.69 89 ASP A CA 1
ATOM 735 C C . ASP A 1 89 ? -7.790 9.557 4.048 1.00 77.69 89 ASP A C 1
ATOM 737 O O . ASP A 1 89 ? -8.693 10.286 4.452 1.00 77.69 89 ASP A O 1
ATOM 741 N N . LEU A 1 90 ? -7.909 8.226 4.090 1.00 71.25 90 LEU A N 1
ATOM 742 C CA . LEU A 1 90 ? -9.132 7.545 4.534 1.00 71.25 90 LEU A CA 1
ATOM 743 C C . LEU A 1 90 ? -9.361 7.571 6.052 1.00 71.25 90 LEU A C 1
ATOM 745 O O . LEU A 1 90 ? -10.466 7.271 6.499 1.00 71.25 90 LEU A O 1
ATOM 749 N N . THR A 1 91 ? -8.332 7.861 6.849 1.00 66.62 91 THR A N 1
ATOM 750 C CA . THR A 1 91 ? -8.445 8.004 8.314 1.00 66.62 91 THR A CA 1
ATOM 751 C C . THR A 1 91 ? -8.676 9.450 8.754 1.00 66.62 91 THR A C 1
ATOM 753 O O . THR A 1 91 ? -8.792 9.700 9.950 1.00 66.62 91 THR A O 1
ATOM 756 N N . GLY A 1 92 ? -8.739 10.406 7.816 1.00 62.66 92 GLY A N 1
ATOM 757 C CA . GLY A 1 92 ? -8.844 11.836 8.128 1.00 62.66 92 GLY A CA 1
ATOM 758 C C . GLY A 1 92 ? -7.581 12.417 8.776 1.00 62.66 92 GLY A C 1
ATOM 759 O O . GLY A 1 92 ? -7.583 13.567 9.208 1.00 62.66 92 GLY A O 1
ATOM 760 N N . VAL A 1 93 ? -6.495 11.639 8.838 1.00 56.50 93 VAL A N 1
ATOM 761 C CA . VAL A 1 93 ? -5.175 12.112 9.251 1.00 56.50 93 VAL A CA 1
ATOM 762 C C . VAL A 1 93 ? -4.522 12.696 8.002 1.00 56.50 93 VAL A C 1
ATOM 764 O O . VAL A 1 93 ? -4.237 11.932 7.079 1.00 56.50 93 VAL A O 1
ATOM 767 N N . PRO A 1 94 ? -4.300 14.018 7.913 1.00 46.09 94 PRO A N 1
ATOM 768 C CA . PRO A 1 94 ? -3.791 14.622 6.691 1.00 46.09 94 PRO A CA 1
ATOM 769 C C . PRO A 1 94 ? -2.447 13.996 6.314 1.00 46.09 94 PRO A C 1
ATOM 771 O O . PRO A 1 94 ? -1.514 13.951 7.123 1.00 46.09 94 PRO A O 1
ATOM 774 N N . ALA A 1 95 ? -2.344 13.510 5.075 1.00 48.91 95 ALA A N 1
ATOM 775 C CA . ALA A 1 95 ? -1.066 13.142 4.497 1.00 48.91 95 ALA A CA 1
ATOM 776 C C . ALA A 1 95 ? -0.144 14.365 4.579 1.00 48.91 95 ALA A C 1
ATOM 778 O O . ALA A 1 95 ? -0.493 15.456 4.119 1.00 48.91 95 ALA A O 1
ATOM 779 N N . SER A 1 96 ? 1.030 14.201 5.191 1.00 49.47 96 SER A N 1
ATOM 780 C CA . SER A 1 96 ? 2.075 15.219 5.177 1.00 49.47 96 SER A CA 1
ATOM 781 C C . SER A 1 96 ? 2.475 15.455 3.719 1.00 49.47 96 SER A C 1
ATOM 783 O O . SER A 1 96 ? 3.308 14.723 3.178 1.00 49.47 96 SER A O 1
ATOM 785 N N . ARG A 1 97 ? 1.835 16.431 3.064 1.00 45.12 97 ARG A N 1
ATOM 786 C CA . ARG A 1 97 ? 2.191 16.923 1.732 1.00 45.12 97 ARG A CA 1
ATOM 787 C C . ARG A 1 97 ? 3.680 17.241 1.771 1.00 45.12 97 ARG A C 1
ATOM 789 O O . ARG A 1 97 ? 4.093 18.206 2.408 1.00 45.12 97 ARG A O 1
ATOM 796 N N . GLN A 1 98 ? 4.496 16.415 1.120 1.00 44.78 98 GLN A N 1
ATOM 797 C CA . GLN A 1 98 ? 5.846 16.837 0.776 1.00 44.78 98 GLN A CA 1
ATOM 798 C C . GLN A 1 98 ? 5.682 18.058 -0.128 1.00 44.78 98 GLN A C 1
ATOM 800 O O . GLN A 1 98 ? 5.012 17.985 -1.157 1.00 44.78 98 GLN A O 1
ATOM 805 N N . ALA A 1 99 ? 6.197 19.189 0.352 1.00 43.06 99 ALA A N 1
ATOM 806 C CA . ALA A 1 99 ? 6.087 20.491 -0.273 1.00 43.06 99 ALA A CA 1
ATOM 807 C C . ALA A 1 99 ? 6.527 20.415 -1.740 1.00 43.06 99 ALA A C 1
ATOM 809 O O . ALA A 1 99 ? 7.687 20.133 -2.041 1.00 43.06 99 ALA A O 1
ATOM 810 N N . VAL A 1 100 ? 5.588 20.683 -2.645 1.00 41.81 100 VAL A N 1
ATOM 811 C CA . VAL A 1 100 ? 5.920 21.115 -3.998 1.00 41.81 100 VAL A CA 1
ATOM 812 C C . VAL A 1 100 ? 6.522 22.504 -3.831 1.00 41.81 100 VAL A C 1
ATOM 814 O O . VAL A 1 100 ? 5.836 23.429 -3.401 1.00 41.81 100 VAL A O 1
ATOM 817 N N . LYS A 1 101 ? 7.829 22.611 -4.066 1.00 36.66 101 LYS A N 1
ATOM 818 C CA . LYS A 1 101 ? 8.549 23.883 -4.08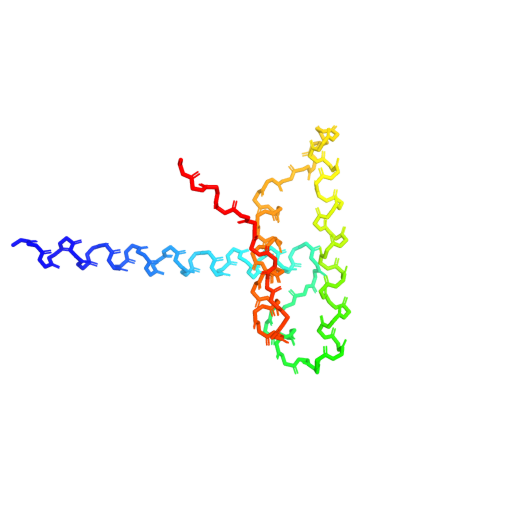4 1.00 36.66 101 LYS A CA 1
ATOM 819 C C . LYS A 1 101 ? 8.005 24.702 -5.269 1.00 36.66 101 LYS A C 1
ATOM 821 O O . LYS A 1 101 ? 8.084 24.188 -6.384 1.00 36.66 101 LYS A O 1
ATOM 826 N N . PRO A 1 102 ? 7.417 25.893 -5.058 1.00 45.56 102 PRO A N 1
ATOM 827 C CA . PRO A 1 102 ? 7.143 26.801 -6.161 1.00 45.56 102 PRO A CA 1
ATOM 828 C C . PRO A 1 102 ? 8.475 27.343 -6.697 1.00 45.56 102 PRO A C 1
ATOM 830 O O . PRO A 1 102 ? 9.443 27.469 -5.938 1.00 45.56 102 PRO A O 1
ATOM 833 N N . GLU A 1 103 ? 8.504 27.546 -8.011 1.00 45.75 103 GLU A N 1
ATOM 834 C CA . GLU A 1 103 ? 9.637 28.031 -8.810 1.00 45.75 103 GLU A CA 1
ATOM 835 C C . GLU A 1 103 ? 10.198 29.372 -8.322 1.00 45.75 103 GLU A C 1
ATOM 837 O O . GLU A 1 103 ? 9.405 30.219 -7.847 1.00 45.75 103 GLU A O 1
#

Sequence (103 aa):
MEGFEQGARQFRARKQAEIDHARQMAAMSLACGLDMAAVLREPAESRIRILRRLERVIERERLKGMRRHWSYDLNRHIALKQVLDRLRDLTGVPASRQAVKPE

pLDDT: mean 73.26, std 12.64, range [36.66, 91.94]

Mean predicted aligned error: 11.94 Å

Foldseek 3Di:
DVVVVVVVVVVVVVVVVVVLVVLLQVLCCVQPVDGPVVLLPDDLVSLVVVLVVLVVSLVVLVVCVVVVPPPRDPSSNVSSVVSSCVSCVVSVNHDPPPDPDDD

Nearest PDB structures (foldseek):
  3ccm-assembly1_V  TM=8.877E-01  e=1.075E+00  Haloarcula marismortui
  1vqm-assembly1_V  TM=8.914E-01  e=1.607E+00  Haloarcula marismortui
  2p06-assembly1_A-2  TM=4.806E-01  e=9.564E+00  Archaeoglobus fulgidus DSM 4304

Secondary structure (DSSP, 8-state):
-HHHHHHHHHHHHHHHHHHHHHHHHHHHHHHHS--HHHHHHS-HHHHHHHHHHHHHHHHHHHHHHHTT-TT--HHHHHHHHHHHHHHHHHTT-----------

Solvent-accessible surface area (backbone atoms only — not comparable to full-atom values): 5942 Å² total; per-residue (Å²): 117,68,69,59,58,51,50,55,48,52,51,50,52,52,52,48,52,52,51,49,51,53,48,31,47,49,36,36,34,74,76,68,74,39,56,64,76,59,55,71,73,46,56,72,72,61,41,53,58,49,51,57,51,49,53,53,51,46,49,54,43,51,51,28,50,76,68,68,38,87,87,43,50,69,67,55,44,53,28,49,49,53,51,52,44,55,51,26,57,75,67,73,43,77,57,82,73,75,78,79,78,80,133

Radius of gyration: 16.6 Å; Cα contacts (8 Å, |Δi|>4): 59; chains: 1; bounding box: 36×38×51 Å